Protein AF-A0A925XKH0-F1 (afdb_monomer_lite)

pLDDT: mean 86.17, std 15.87, range [52.78, 98.5]

Structure (mmCIF, N/CA/C/O backbone):
data_AF-A0A925XKH0-F1
#
_entry.id   AF-A0A925XKH0-F1
#
loop_
_atom_site.group_PDB
_atom_site.id
_atom_site.type_symbol
_atom_site.label_atom_id
_atom_site.label_alt_id
_atom_site.label_comp_id
_atom_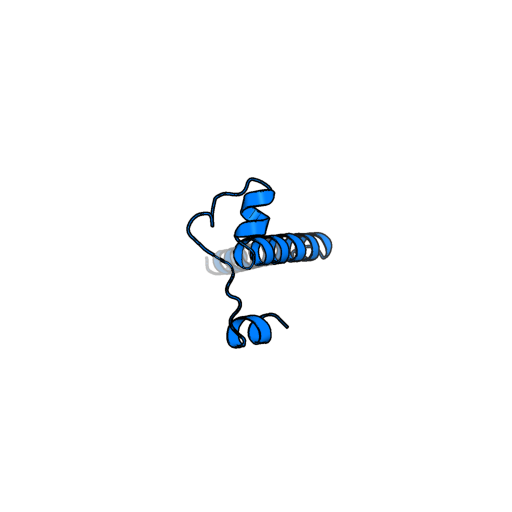site.label_asym_id
_atom_site.label_entity_id
_atom_site.label_seq_id
_atom_site.pdbx_PDB_ins_code
_atom_site.Cartn_x
_atom_site.Cartn_y
_atom_site.Cartn_z
_atom_site.occupancy
_atom_site.B_iso_or_equiv
_atom_site.auth_seq_id
_atom_site.auth_comp_id
_atom_site.auth_asym_id
_atom_site.auth_atom_id
_atom_site.pdbx_PDB_model_num
ATOM 1 N N . MET A 1 1 ? -23.619 -40.672 32.501 1.00 52.78 1 MET A N 1
ATOM 2 C CA . MET A 1 1 ? -22.334 -40.008 32.159 1.00 52.78 1 MET A CA 1
ATOM 3 C C . MET A 1 1 ? -22.298 -39.393 30.749 1.00 52.78 1 MET A C 1
ATOM 5 O O . MET A 1 1 ? -21.475 -38.521 30.511 1.00 52.78 1 MET A O 1
ATOM 9 N N . THR A 1 2 ? -23.200 -39.753 29.828 1.00 55.91 2 THR A N 1
ATOM 10 C CA . THR A 1 2 ? -23.262 -39.218 28.447 1.00 55.91 2 THR A CA 1
ATOM 11 C C . THR A 1 2 ? -23.786 -37.777 28.358 1.00 55.91 2 THR A C 1
ATOM 13 O O . THR A 1 2 ? -23.300 -36.994 27.550 1.00 55.91 2 THR A O 1
ATOM 16 N N . PHE A 1 3 ? -24.719 -37.398 29.240 1.00 55.12 3 PHE A N 1
ATOM 17 C CA . PHE A 1 3 ? -25.359 -36.073 29.252 1.00 55.12 3 PHE A CA 1
ATOM 18 C C . PHE A 1 3 ? -24.365 -34.933 29.546 1.00 55.12 3 PHE A C 1
ATOM 20 O O . PHE A 1 3 ? -24.367 -33.913 28.864 1.00 55.12 3 PHE A O 1
ATOM 27 N N . ALA A 1 4 ? -23.439 -35.146 30.488 1.00 57.97 4 ALA A N 1
ATOM 28 C CA . ALA A 1 4 ? -22.394 -34.180 30.833 1.00 57.97 4 ALA A CA 1
ATOM 29 C C . ALA A 1 4 ? -21.374 -33.971 29.695 1.00 57.97 4 ALA A C 1
ATOM 31 O O .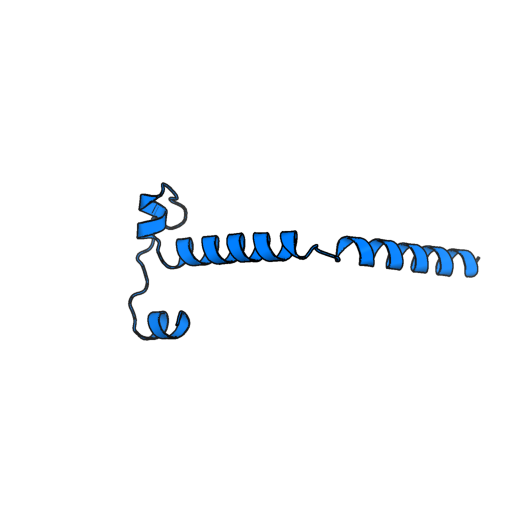 ALA A 1 4 ? -20.905 -32.857 29.491 1.00 57.97 4 ALA A O 1
ATOM 32 N N . ARG A 1 5 ? -21.083 -35.013 28.899 1.00 59.53 5 ARG A N 1
ATOM 33 C CA . ARG A 1 5 ? -20.224 -34.920 27.701 1.00 59.53 5 ARG A CA 1
ATOM 34 C C . ARG A 1 5 ? -20.865 -34.095 26.583 1.00 59.53 5 ARG A C 1
ATOM 36 O O . ARG A 1 5 ? -20.163 -33.329 25.925 1.00 59.53 5 ARG A O 1
ATOM 43 N N . CYS A 1 6 ? -22.177 -34.230 26.386 1.00 60.31 6 CYS A N 1
ATOM 44 C CA . CYS A 1 6 ? -22.913 -33.435 25.402 1.00 60.31 6 CYS A CA 1
ATOM 45 C C . CYS A 1 6 ? -23.003 -31.969 25.825 1.00 60.31 6 CYS A C 1
ATOM 47 O O . CYS A 1 6 ? -22.717 -31.098 25.015 1.00 60.31 6 CYS A O 1
ATOM 49 N N . VAL A 1 7 ? -23.306 -31.695 27.099 1.00 70.00 7 VAL A N 1
ATOM 50 C CA . VAL A 1 7 ? -23.344 -30.326 27.641 1.00 70.00 7 VAL A CA 1
ATOM 51 C C . VAL A 1 7 ? -21.975 -29.657 27.534 1.00 70.00 7 VAL A C 1
ATOM 53 O O . VAL A 1 7 ? -21.888 -28.517 27.093 1.00 70.00 7 VAL A O 1
ATOM 56 N N . TRP A 1 8 ? -20.893 -30.374 27.846 1.00 64.69 8 TRP A N 1
ATOM 57 C CA . TRP A 1 8 ? -19.549 -29.806 27.755 1.00 64.69 8 TRP A CA 1
ATOM 58 C C . TRP A 1 8 ? -19.106 -29.565 26.307 1.00 64.69 8 TRP A C 1
ATOM 60 O O . TRP A 1 8 ? -18.512 -28.531 26.021 1.00 64.69 8 TRP A O 1
ATOM 70 N N . SER A 1 9 ? -19.481 -30.451 25.375 1.00 67.44 9 SER A N 1
ATOM 71 C CA . SER A 1 9 ? -19.257 -30.237 23.935 1.00 67.44 9 SER A CA 1
ATOM 72 C C . SER A 1 9 ? -20.063 -29.052 23.397 1.00 67.44 9 SER A C 1
ATOM 74 O O . SER A 1 9 ? -19.565 -28.287 22.576 1.00 67.44 9 SER A O 1
ATOM 76 N N . PHE A 1 10 ? -21.293 -28.867 23.882 1.00 64.25 10 PHE A N 1
ATOM 77 C CA . PHE A 1 10 ? -22.159 -27.763 23.472 1.00 64.25 10 PHE A CA 1
ATOM 78 C C . PHE A 1 10 ? -21.640 -26.417 23.991 1.00 64.25 10 PHE A C 1
ATOM 80 O O . PHE A 1 10 ? -21.568 -25.451 23.238 1.00 64.25 10 PHE A O 1
ATOM 87 N N . VAL A 1 11 ? -21.192 -26.372 25.251 1.00 72.62 11 VAL A N 1
ATOM 88 C CA . VAL A 1 11 ? -20.546 -25.194 25.850 1.00 72.62 11 VAL A CA 1
ATOM 89 C C . VAL A 1 11 ? -19.241 -24.849 25.127 1.00 72.62 11 VAL A C 1
ATOM 91 O O . VAL A 1 11 ? -18.999 -23.680 24.839 1.00 72.62 11 VAL A O 1
ATOM 94 N N . LEU A 1 12 ? -18.429 -25.848 24.762 1.00 66.56 12 LEU A N 1
ATOM 95 C CA . LEU A 1 12 ? -17.188 -25.632 24.010 1.00 66.56 12 LEU A CA 1
ATOM 96 C C . LEU A 1 12 ? -17.453 -25.032 22.616 1.00 66.56 12 LEU A C 1
ATOM 98 O O . LEU A 1 12 ? -16.738 -24.131 22.183 1.00 66.56 12 LEU A O 1
ATOM 102 N N . CYS A 1 13 ? -18.508 -25.487 21.933 1.00 66.31 13 CYS A N 1
ATOM 103 C CA . CYS A 1 13 ? -18.930 -24.928 20.645 1.00 66.31 13 CYS A CA 1
ATOM 104 C C . CYS A 1 13 ? -19.399 -23.469 20.766 1.00 66.31 13 CYS A C 1
ATOM 106 O O . CYS A 1 13 ? -19.060 -22.639 19.926 1.00 66.31 13 CYS A O 1
ATOM 108 N N . LEU A 1 14 ? -20.137 -23.140 21.828 1.00 61.16 14 LEU A N 1
ATOM 109 C CA . LEU A 1 14 ? -20.708 -21.806 22.029 1.00 61.16 14 LEU A CA 1
ATOM 110 C C . LEU A 1 14 ? -19.636 -20.747 22.338 1.00 61.16 14 LEU A C 1
ATOM 112 O O . LEU A 1 14 ? -19.713 -19.625 21.841 1.00 61.16 14 LEU A O 1
ATOM 116 N N . 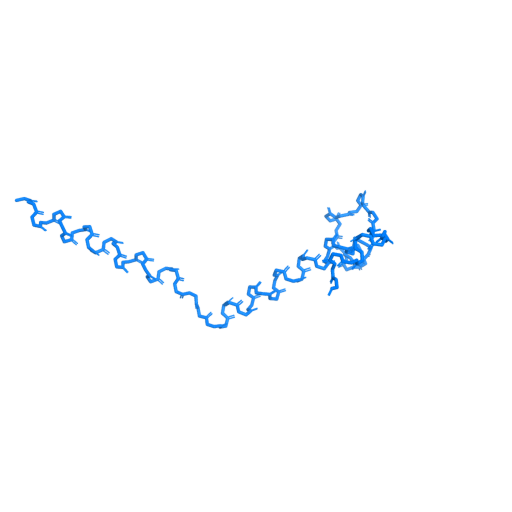VAL A 1 15 ? -18.597 -21.116 23.096 1.00 60.25 15 VAL A N 1
ATOM 117 C CA . VAL A 1 15 ? -17.440 -20.240 23.360 1.00 60.25 15 VAL A CA 1
ATOM 118 C C . VAL A 1 15 ? -16.622 -19.998 22.088 1.00 60.25 15 VAL A C 1
ATOM 120 O O . VAL A 1 15 ? -16.159 -18.881 21.866 1.00 60.25 15 VAL A O 1
ATOM 123 N N . ALA A 1 16 ? -16.484 -21.002 21.216 1.00 61.19 16 ALA A N 1
ATOM 124 C CA . ALA A 1 16 ? -15.751 -20.848 19.962 1.00 61.19 16 ALA A CA 1
ATOM 125 C C . ALA A 1 16 ? -16.401 -19.806 19.034 1.00 61.19 16 ALA A C 1
ATOM 127 O O . ALA A 1 16 ? -15.701 -18.959 18.489 1.00 61.19 16 ALA A O 1
ATOM 128 N N . SER A 1 17 ? -17.733 -19.802 18.892 1.00 60.78 17 SER A N 1
ATOM 129 C CA . SER A 1 17 ? -18.436 -18.868 17.996 1.00 60.78 17 SER A CA 1
ATOM 130 C C . SER A 1 17 ? -18.270 -17.393 18.378 1.00 60.78 17 SER A C 1
ATOM 132 O O . SER A 1 17 ? -18.229 -16.542 17.492 1.00 60.78 17 SER A O 1
ATOM 134 N N . ALA A 1 18 ? -18.143 -17.082 19.671 1.00 59.88 18 ALA A N 1
ATOM 135 C CA . ALA A 1 18 ? -17.950 -15.709 20.141 1.00 59.88 18 ALA A CA 1
ATOM 136 C C . ALA A 1 18 ? -16.547 -15.162 19.820 1.00 59.88 18 ALA A C 1
ATOM 138 O O . ALA A 1 18 ? -16.401 -13.970 19.571 1.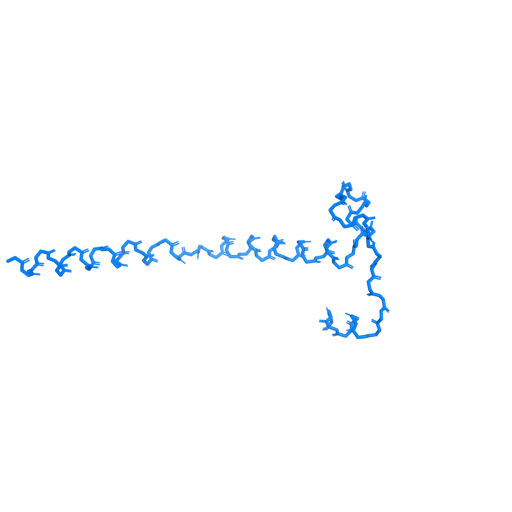00 59.88 18 ALA A O 1
ATOM 139 N N . VAL A 1 19 ? -15.529 -16.028 19.770 1.00 60.84 19 VAL A N 1
ATOM 140 C CA . VAL A 1 19 ? -14.140 -15.640 19.460 1.00 60.84 19 VAL A CA 1
ATOM 141 C C . VAL A 1 19 ? -13.958 -15.269 17.981 1.00 60.84 19 VAL A C 1
ATOM 143 O O . VAL A 1 19 ? -13.084 -14.472 17.654 1.00 60.84 19 VAL A O 1
ATOM 146 N N . PHE A 1 20 ? -14.796 -15.791 17.080 1.00 62.22 20 PHE A N 1
ATOM 147 C CA . PHE A 1 20 ? -14.714 -15.500 15.641 1.00 62.22 20 PHE A CA 1
ATOM 148 C C . PHE A 1 20 ? -15.559 -14.297 15.188 1.00 62.22 20 PHE A C 1
ATOM 150 O O . PHE A 1 20 ? -15.489 -13.900 14.023 1.00 62.22 20 PHE A O 1
ATOM 157 N N . ALA A 1 21 ? -16.362 -13.703 16.072 1.00 70.81 21 ALA A N 1
ATOM 158 C CA . ALA A 1 21 ? -17.231 -12.585 15.724 1.00 70.81 21 ALA A CA 1
ATOM 159 C C . ALA A 1 21 ? -16.472 -11.247 15.783 1.00 70.81 21 ALA A C 1
ATOM 161 O O . ALA A 1 21 ? -16.576 -10.513 16.760 1.00 70.81 21 ALA A O 1
ATOM 162 N N . GLN A 1 22 ? -15.723 -10.914 14.725 1.00 78.31 22 GLN A N 1
ATOM 163 C CA . GLN A 1 22 ? -15.085 -9.597 14.613 1.00 78.31 22 GLN A CA 1
ATOM 164 C C . GLN A 1 22 ? -16.118 -8.485 14.411 1.00 78.31 22 GLN A C 1
ATOM 166 O O . GLN A 1 22 ? -17.027 -8.601 13.574 1.00 78.31 22 GLN A O 1
ATOM 171 N N . SER A 1 23 ? -15.940 -7.375 15.125 1.00 91.06 23 SER A N 1
ATOM 172 C CA . SER A 1 23 ? -16.772 -6.187 14.935 1.00 91.06 23 SER A CA 1
ATOM 173 C C . SER A 1 23 ? -16.555 -5.574 13.539 1.00 91.06 23 SER A C 1
ATOM 175 O O . SER A 1 23 ? -15.498 -5.758 12.927 1.00 91.06 23 SER A O 1
ATOM 177 N N . PRO A 1 24 ? -17.523 -4.816 12.987 1.00 93.44 24 PRO A N 1
ATOM 178 C CA . PRO A 1 24 ? -17.321 -4.112 11.719 1.00 93.44 24 PRO A CA 1
ATOM 179 C C . PRO A 1 24 ? -16.090 -3.192 11.723 1.00 93.44 24 PRO A C 1
ATOM 181 O O . PRO A 1 24 ? -15.417 -3.087 10.702 1.00 93.44 24 PRO A O 1
ATOM 184 N N . VAL A 1 25 ? -15.778 -2.576 12.870 1.00 95.62 25 VAL A N 1
ATOM 185 C CA . VAL A 1 25 ? -14.595 -1.721 13.047 1.00 95.62 25 VAL A CA 1
ATOM 186 C C . VAL A 1 25 ? -13.314 -2.546 12.972 1.00 95.62 25 VAL A C 1
ATOM 188 O O . VAL A 1 25 ? -12.415 -2.187 12.226 1.00 95.62 25 VAL A O 1
ATOM 191 N N . GLU A 1 26 ? -13.245 -3.683 13.666 1.00 94.56 26 GLU A N 1
ATOM 192 C CA . GLU A 1 26 ? -12.080 -4.579 13.606 1.00 94.56 26 GLU A CA 1
ATOM 193 C C . GLU A 1 26 ? -11.828 -5.107 12.194 1.00 94.56 26 GLU A C 1
ATOM 195 O O . GLU A 1 26 ? -10.682 -5.165 11.751 1.00 94.56 26 GLU A O 1
ATOM 200 N N . ARG A 1 27 ? -12.893 -5.457 11.462 1.00 94.75 27 ARG A N 1
ATOM 201 C CA . ARG A 1 27 ? -12.770 -5.886 10.063 1.00 94.75 27 ARG A CA 1
ATOM 202 C C . ARG A 1 27 ? -12.247 -4.769 9.163 1.00 94.75 27 ARG A C 1
ATOM 204 O O . ARG A 1 27 ? -11.448 -5.045 8.275 1.00 94.75 27 ARG A O 1
ATOM 211 N N . LEU A 1 28 ? -12.688 -3.531 9.386 1.00 96.44 28 LEU A N 1
ATOM 212 C CA . LEU A 1 28 ? -12.226 -2.380 8.615 1.00 96.44 28 LEU A CA 1
ATOM 213 C C . LEU A 1 28 ? -10.764 -2.039 8.923 1.00 96.44 28 LEU A C 1
ATOM 215 O O . LEU A 1 28 ? -9.985 -1.857 7.995 1.00 96.44 28 LEU A O 1
ATOM 219 N N . SER A 1 29 ? -10.376 -2.003 10.199 1.00 97.31 29 SER A N 1
ATOM 220 C CA . SER A 1 29 ? -8.978 -1.786 10.587 1.00 97.31 29 SER A CA 1
ATOM 221 C C . SER A 1 29 ? -8.070 -2.847 9.977 1.00 97.31 29 SER A C 1
ATOM 223 O O . SER A 1 29 ? -7.057 -2.509 9.378 1.00 97.31 29 SER A O 1
ATOM 225 N N . LYS A 1 30 ? -8.492 -4.118 10.021 1.00 97.00 30 LYS A N 1
ATOM 226 C CA . LYS A 1 30 ? -7.760 -5.206 9.376 1.00 97.00 30 LYS A CA 1
ATOM 227 C C . LYS A 1 30 ? -7.599 -4.989 7.869 1.00 97.00 30 LYS A C 1
ATOM 229 O O . LYS A 1 30 ? -6.525 -5.245 7.343 1.00 97.00 30 LYS A O 1
ATOM 234 N N . LEU A 1 31 ? -8.642 -4.525 7.178 1.00 97.44 31 LEU A N 1
ATOM 235 C CA . LEU A 1 31 ? -8.547 -4.216 5.751 1.00 97.44 31 LEU A CA 1
ATOM 236 C C . LEU A 1 31 ? -7.500 -3.126 5.482 1.00 97.44 31 LEU A C 1
ATOM 238 O O . LEU A 1 31 ? -6.732 -3.249 4.534 1.00 97.44 31 LEU A O 1
ATOM 242 N N . PHE A 1 32 ? -7.452 -2.082 6.313 1.00 98.31 32 PHE A N 1
ATOM 243 C CA . PHE A 1 32 ? -6.441 -1.034 6.177 1.00 98.31 32 PHE A CA 1
ATOM 244 C C . PHE A 1 32 ? -5.027 -1.548 6.446 1.00 98.31 32 PHE A C 1
ATOM 246 O O . PHE A 1 32 ? -4.123 -1.220 5.682 1.00 98.31 32 PHE A O 1
ATOM 253 N N . ASP A 1 33 ? -4.844 -2.378 7.472 1.00 98.50 33 ASP A N 1
ATOM 254 C CA . ASP A 1 33 ? -3.550 -2.995 7.772 1.00 98.50 33 ASP A CA 1
ATOM 255 C C . ASP A 1 33 ? -3.086 -3.901 6.620 1.00 98.50 33 ASP A C 1
ATOM 257 O O . ASP A 1 33 ? -1.932 -3.836 6.192 1.00 98.50 33 ASP A O 1
ATOM 261 N N . ASP A 1 34 ? -3.996 -4.718 6.082 1.00 98.25 34 ASP A N 1
ATOM 262 C CA . ASP A 1 34 ? -3.707 -5.634 4.980 1.00 98.25 34 ASP A CA 1
ATOM 263 C C . ASP A 1 34 ? -3.329 -4.859 3.697 1.00 98.25 34 ASP A C 1
ATOM 265 O O . ASP A 1 34 ? -2.346 -5.206 3.037 1.00 98.25 34 ASP A O 1
ATOM 269 N N . GLU A 1 35 ? -4.054 -3.785 3.360 1.00 97.75 35 GLU A N 1
ATOM 270 C CA . GLU A 1 35 ? -3.768 -2.938 2.190 1.00 97.75 35 GLU A CA 1
ATOM 271 C C . GLU A 1 35 ? -2.465 -2.142 2.349 1.00 97.75 35 GLU A C 1
ATOM 273 O O . GLU A 1 35 ? -1.683 -1.998 1.403 1.00 97.75 35 GLU A O 1
ATOM 278 N N . TRP A 1 36 ? -2.191 -1.660 3.561 1.00 97.75 36 TRP A N 1
ATOM 279 C CA . TRP A 1 36 ? -0.933 -0.997 3.885 1.00 97.75 36 TRP A CA 1
ATOM 280 C C . TRP A 1 36 ? 0.257 -1.936 3.659 1.00 97.75 36 TRP A C 1
ATOM 282 O O . TRP A 1 36 ? 1.200 -1.598 2.938 1.00 97.75 36 TRP A O 1
ATOM 292 N N . GLU A 1 37 ? 0.189 -3.156 4.193 1.00 98.00 37 GLU A N 1
ATOM 293 C CA . GLU A 1 37 ? 1.232 -4.170 4.013 1.00 98.00 37 GLU A CA 1
ATOM 294 C C . GLU A 1 37 ? 1.352 -4.657 2.562 1.00 98.00 37 GLU A C 1
ATOM 296 O O . GLU A 1 37 ? 2.447 -5.017 2.112 1.00 98.00 37 GLU A O 1
ATOM 301 N N . TYR A 1 38 ? 0.253 -4.682 1.806 1.00 97.31 38 TYR A N 1
ATOM 302 C CA . TYR A 1 38 ? 0.290 -4.943 0.369 1.00 97.31 38 TYR A CA 1
ATOM 303 C C . TYR A 1 38 ? 1.047 -3.831 -0.373 1.00 97.31 38 TYR A C 1
ATOM 305 O O . TYR A 1 38 ? 2.001 -4.116 -1.099 1.00 97.31 38 TYR A O 1
ATOM 313 N N . THR A 1 39 ? 0.710 -2.567 -0.109 1.00 96.56 39 THR A N 1
ATOM 314 C CA . THR A 1 39 ? 1.342 -1.400 -0.740 1.00 96.56 39 THR A CA 1
ATOM 315 C C . THR A 1 39 ? 2.847 -1.341 -0.470 1.00 96.56 39 THR A C 1
ATOM 317 O O . THR A 1 39 ? 3.630 -1.153 -1.403 1.00 96.56 39 THR A O 1
ATOM 320 N N . LEU A 1 40 ? 3.284 -1.548 0.778 1.00 97.25 40 LEU A N 1
ATOM 321 C CA . LEU A 1 40 ? 4.714 -1.528 1.124 1.00 97.25 40 LEU A CA 1
ATOM 322 C C . LEU A 1 40 ? 5.513 -2.614 0.389 1.00 97.25 40 LEU A C 1
ATOM 324 O O . LEU A 1 40 ? 6.662 -2.391 0.006 1.00 97.25 40 LEU A O 1
ATOM 328 N N . ARG A 1 41 ? 4.898 -3.778 0.162 1.00 96.88 41 ARG A N 1
ATOM 329 C CA . ARG A 1 41 ? 5.510 -4.906 -0.548 1.00 96.88 41 ARG A CA 1
ATOM 330 C C . ARG A 1 41 ? 5.599 -4.674 -2.053 1.00 96.88 41 ARG A C 1
ATOM 332 O O . ARG A 1 41 ? 6.606 -5.037 -2.657 1.00 96.88 41 ARG A O 1
ATOM 339 N N . GLU A 1 42 ? 4.560 -4.093 -2.650 1.00 97.06 42 GLU A N 1
ATOM 340 C CA . GLU A 1 42 ? 4.512 -3.764 -4.082 1.00 97.06 42 GLU A CA 1
ATOM 341 C C . GLU A 1 42 ? 5.377 -2.542 -4.432 1.00 97.06 42 GLU A C 1
ATOM 343 O O . GLU A 1 42 ? 5.888 -2.442 -5.549 1.00 97.06 42 GLU A O 1
ATOM 348 N N . ALA A 1 43 ? 5.612 -1.643 -3.468 1.00 97.19 43 ALA A N 1
ATOM 349 C CA . ALA A 1 43 ? 6.454 -0.459 -3.624 1.00 97.19 43 ALA A CA 1
ATOM 350 C C . ALA A 1 43 ? 7.670 -0.445 -2.661 1.00 97.19 43 ALA A C 1
ATOM 352 O O . ALA A 1 43 ? 7.747 0.413 -1.774 1.00 97.19 43 ALA A O 1
ATOM 353 N N . PRO A 1 44 ? 8.686 -1.314 -2.861 1.00 97.75 44 PRO A N 1
ATOM 354 C CA . PRO A 1 44 ? 9.873 -1.394 -1.997 1.00 97.75 44 PRO A CA 1
ATOM 355 C C . PRO A 1 44 ? 10.628 -0.071 -1.789 1.00 97.75 44 PRO A C 1
ATOM 357 O O . PRO A 1 44 ? 11.181 0.190 -0.716 1.00 97.75 44 PRO A O 1
ATOM 360 N N . THR A 1 45 ? 10.649 0.795 -2.806 1.00 97.50 45 THR A N 1
ATOM 361 C CA . THR A 1 45 ? 11.293 2.116 -2.737 1.00 97.50 45 THR A CA 1
ATOM 362 C C . THR A 1 45 ? 10.517 3.084 -1.849 1.00 97.50 45 THR A C 1
ATOM 364 O O . THR A 1 45 ? 11.126 3.850 -1.103 1.00 97.50 45 THR A O 1
ATOM 367 N N . PHE A 1 46 ? 9.185 3.018 -1.875 1.00 97.56 46 PHE A N 1
ATOM 368 C CA . PHE A 1 46 ? 8.320 3.794 -0.992 1.00 97.56 46 PHE A CA 1
ATOM 369 C C . PHE A 1 46 ? 8.448 3.317 0.458 1.00 97.56 46 PHE A C 1
ATOM 371 O O . PHE A 1 46 ? 8.674 4.137 1.346 1.00 97.56 46 PHE A O 1
ATOM 378 N N . ALA A 1 47 ? 8.439 2.000 0.692 1.00 98.38 47 ALA A N 1
ATOM 379 C CA . ALA A 1 47 ? 8.719 1.432 2.012 1.00 98.38 47 ALA A CA 1
ATOM 380 C C . ALA A 1 47 ? 10.076 1.914 2.556 1.00 98.38 47 ALA A C 1
ATOM 382 O O . ALA A 1 47 ? 10.167 2.427 3.672 1.00 98.38 47 ALA A O 1
ATOM 383 N N . SER A 1 48 ? 11.113 1.883 1.712 1.00 97.25 48 SER A N 1
ATOM 384 C CA . SER A 1 48 ? 12.449 2.370 2.064 1.00 97.25 48 SER A CA 1
ATOM 385 C C . SER A 1 48 ? 12.492 3.861 2.395 1.00 97.25 48 SER A C 1
ATOM 387 O O . SER A 1 48 ? 13.300 4.249 3.247 1.00 97.25 48 SER A O 1
ATOM 389 N N . HIS A 1 49 ? 11.669 4.676 1.727 1.00 97.44 49 HIS A N 1
ATOM 390 C CA . HIS A 1 49 ? 11.519 6.110 1.981 1.00 97.44 49 HIS A CA 1
ATOM 391 C C . HIS A 1 49 ? 10.849 6.383 3.335 1.00 97.44 49 HIS A C 1
ATOM 393 O O . HIS A 1 49 ? 11.254 7.302 4.039 1.00 97.44 49 HIS A O 1
ATOM 399 N N . LEU A 1 50 ? 9.898 5.536 3.741 1.00 97.75 50 LEU A N 1
ATOM 400 C CA . LEU A 1 50 ? 9.262 5.575 5.063 1.00 97.75 50 LEU A CA 1
ATOM 401 C C . LEU A 1 50 ? 10.138 4.998 6.192 1.00 97.75 50 LEU A C 1
ATOM 403 O O . LEU A 1 50 ? 9.755 5.052 7.357 1.00 97.75 50 LEU A O 1
ATOM 407 N N . GLY A 1 51 ? 11.313 4.453 5.861 1.00 97.75 51 GLY A N 1
ATOM 408 C CA . GLY A 1 51 ? 12.245 3.852 6.817 1.00 97.75 51 GLY A CA 1
ATOM 409 C C . GLY A 1 51 ? 12.082 2.341 7.004 1.00 97.75 51 GLY A C 1
ATOM 410 O O . GLY A 1 51 ? 12.904 1.732 7.686 1.00 97.75 51 GLY A O 1
ATOM 411 N N . ASP A 1 52 ? 11.098 1.715 6.358 1.00 97.31 52 ASP A N 1
ATOM 412 C CA . ASP A 1 52 ? 10.931 0.263 6.364 1.00 97.31 52 ASP A CA 1
ATOM 413 C C . ASP A 1 52 ? 11.928 -0.391 5.394 1.00 97.31 52 ASP A C 1
ATOM 415 O O . ASP A 1 52 ? 11.885 -0.188 4.179 1.00 97.31 52 ASP A O 1
ATOM 419 N N . LYS A 1 53 ? 12.864 -1.175 5.939 1.00 96.00 53 LYS A N 1
ATOM 420 C CA . LYS A 1 53 ? 13.924 -1.848 5.172 1.00 96.00 53 LYS A CA 1
ATOM 421 C C . LYS A 1 53 ? 13.641 -3.324 4.883 1.00 96.00 53 LYS A C 1
ATOM 423 O O . LYS A 1 53 ? 14.504 -3.976 4.299 1.00 96.00 53 LYS A O 1
ATOM 428 N N . ARG A 1 54 ? 12.456 -3.854 5.226 1.00 96.62 54 ARG A N 1
ATOM 429 C CA . ARG A 1 54 ? 12.089 -5.270 4.996 1.00 96.62 54 ARG A CA 1
ATOM 430 C C . ARG A 1 54 ? 12.211 -5.709 3.529 1.00 96.62 54 ARG A C 1
ATOM 432 O O . ARG A 1 54 ? 12.435 -6.887 3.281 1.00 96.62 54 ARG A O 1
ATOM 439 N N . PHE A 1 55 ? 12.086 -4.775 2.581 1.00 96.62 55 PHE A N 1
ATOM 440 C CA . PHE A 1 55 ? 12.155 -5.015 1.130 1.00 96.62 55 PHE A CA 1
ATOM 441 C C . PHE A 1 55 ? 13.370 -4.348 0.459 1.00 96.62 55 PHE A C 1
ATOM 443 O O . PHE A 1 55 ? 13.358 -4.111 -0.748 1.00 96.62 55 PHE A O 1
ATOM 450 N N . GLY A 1 56 ? 14.407 -3.995 1.229 1.00 95.56 56 GLY A N 1
ATOM 451 C CA . GLY A 1 56 ? 15.571 -3.243 0.734 1.00 95.56 56 GLY A CA 1
ATOM 452 C C . GLY A 1 56 ? 16.439 -3.984 -0.293 1.00 95.56 56 GLY A C 1
ATOM 453 O O . GLY A 1 56 ? 17.334 -3.386 -0.883 1.00 95.56 56 GLY A O 1
ATOM 454 N N . ASP A 1 57 ? 16.173 -5.269 -0.513 1.00 96.56 57 ASP A N 1
ATOM 455 C CA . ASP A 1 57 ? 16.805 -6.138 -1.505 1.00 96.56 57 ASP A CA 1
ATOM 456 C C . ASP A 1 57 ? 16.032 -6.205 -2.838 1.00 96.56 57 ASP A C 1
ATOM 458 O O . ASP A 1 57 ? 16.416 -6.961 -3.732 1.00 96.56 57 ASP A O 1
ATOM 462 N N . ARG A 1 58 ? 14.942 -5.434 -2.997 1.00 95.50 58 ARG A N 1
ATOM 463 C CA . ARG A 1 58 ? 14.025 -5.521 -4.148 1.00 95.50 58 ARG A CA 1
ATOM 464 C C . ARG A 1 58 ? 13.771 -4.176 -4.821 1.00 95.50 58 ARG A C 1
ATOM 466 O O . ARG A 1 58 ? 13.743 -3.127 -4.184 1.00 95.50 58 ARG A O 1
ATOM 473 N N . TRP A 1 59 ? 13.486 -4.241 -6.119 1.00 96.56 59 TRP A N 1
ATOM 474 C CA . TRP A 1 59 ? 12.906 -3.143 -6.895 1.00 96.56 59 TRP A CA 1
ATOM 475 C C . TRP A 1 59 ? 11.416 -3.407 -7.166 1.00 96.56 59 TRP A C 1
ATOM 477 O O . TRP A 1 59 ? 11.016 -4.573 -7.196 1.00 96.56 59 TRP A O 1
ATOM 487 N N . PRO A 1 60 ? 10.590 -2.361 -7.372 1.00 96.50 60 PRO A N 1
ATOM 488 C CA . PRO A 1 60 ? 9.199 -2.534 -7.784 1.00 96.50 60 PRO A CA 1
ATOM 489 C C . PRO A 1 60 ? 9.098 -3.286 -9.119 1.00 96.50 60 PRO A C 1
ATOM 491 O O . PRO A 1 60 ? 9.847 -2.993 -10.054 1.00 96.50 60 PRO A O 1
ATOM 494 N N . ASP A 1 61 ? 8.140 -4.210 -9.234 1.00 97.19 61 ASP A N 1
ATOM 495 C CA . ASP A 1 61 ? 7.837 -4.872 -10.506 1.00 97.19 61 ASP A CA 1
ATOM 496 C C . ASP A 1 61 ? 6.983 -3.944 -11.388 1.00 97.19 61 ASP A C 1
ATOM 498 O O . ASP A 1 61 ? 5.807 -3.659 -11.123 1.00 97.19 61 ASP A O 1
ATOM 502 N N . VAL A 1 62 ? 7.619 -3.436 -12.442 1.00 95.75 62 VAL A N 1
ATOM 503 C CA . VAL A 1 62 ? 7.029 -2.516 -13.424 1.00 95.75 62 VAL A CA 1
ATOM 504 C C . VAL A 1 62 ? 6.645 -3.213 -14.731 1.00 95.75 62 VAL A C 1
ATOM 506 O O . VAL A 1 62 ? 6.354 -2.546 -15.723 1.00 95.75 62 VAL A O 1
ATOM 509 N N . SER A 1 63 ? 6.636 -4.548 -14.759 1.00 97.50 63 SER A N 1
ATOM 510 C CA . SER A 1 63 ? 6.140 -5.299 -15.909 1.00 97.50 63 SER A CA 1
ATOM 511 C C . SER A 1 63 ? 4.638 -5.072 -16.117 1.00 97.50 63 SER A C 1
ATOM 513 O O . SER A 1 63 ? 3.878 -4.833 -15.175 1.00 97.50 63 SER A O 1
ATOM 515 N N . LEU A 1 64 ? 4.179 -5.197 -17.367 1.00 97.62 64 LEU A N 1
ATOM 516 C CA . LEU A 1 64 ? 2.755 -5.071 -17.690 1.00 97.62 64 LEU A CA 1
ATOM 517 C C . LEU A 1 64 ? 1.904 -6.090 -16.919 1.00 97.62 64 LEU A C 1
ATOM 519 O O . LEU A 1 64 ? 0.818 -5.757 -16.459 1.00 97.62 64 LEU A O 1
ATOM 523 N N . ALA A 1 65 ? 2.412 -7.310 -16.732 1.00 98.00 65 ALA A N 1
ATOM 524 C CA . ALA A 1 65 ? 1.724 -8.346 -15.970 1.00 98.00 65 ALA A CA 1
ATOM 525 C C . ALA A 1 65 ? 1.505 -7.933 -14.504 1.00 98.00 65 ALA A C 1
ATOM 527 O O . ALA A 1 65 ? 0.408 -8.106 -13.974 1.00 98.00 65 ALA A O 1
ATOM 528 N N . ALA A 1 66 ? 2.514 -7.338 -13.861 1.00 96.75 66 ALA A N 1
ATOM 529 C CA . ALA A 1 66 ? 2.388 -6.842 -12.494 1.00 96.75 66 ALA A CA 1
ATOM 530 C C . ALA A 1 66 ? 1.435 -5.645 -12.385 1.00 96.75 66 ALA A C 1
ATOM 532 O O . ALA A 1 66 ? 0.689 -5.556 -11.413 1.00 96.75 66 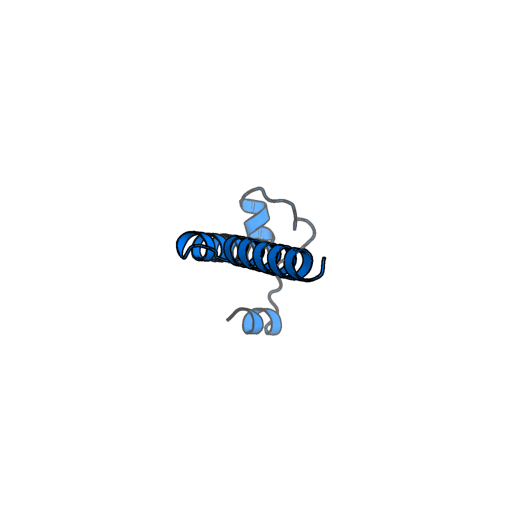ALA A O 1
ATOM 533 N N . ILE A 1 67 ? 1.423 -4.760 -13.386 1.00 95.94 67 ILE A N 1
ATOM 534 C CA . ILE A 1 67 ? 0.474 -3.641 -13.471 1.00 95.94 67 ILE A CA 1
ATOM 535 C C . ILE A 1 67 ? -0.962 -4.159 -13.607 1.00 95.94 67 ILE A C 1
ATOM 537 O O . ILE A 1 67 ? -1.838 -3.723 -12.872 1.00 95.94 67 ILE A O 1
ATOM 541 N N . VAL A 1 68 ? -1.210 -5.115 -14.503 1.00 97.31 68 VAL A N 1
ATOM 542 C CA . VAL A 1 68 ? -2.551 -5.687 -14.710 1.00 97.31 68 VAL A CA 1
ATOM 543 C C . VAL A 1 68 ? -3.039 -6.447 -13.477 1.00 97.31 68 VAL A C 1
ATOM 545 O O . VAL A 1 68 ? -4.219 -6.421 -13.179 1.00 97.31 68 VAL A O 1
ATOM 548 N N . ARG A 1 69 ? -2.152 -7.105 -12.724 1.00 96.19 69 ARG A N 1
ATOM 549 C CA . ARG A 1 69 ? -2.533 -7.819 -11.494 1.00 96.19 69 ARG A CA 1
ATOM 550 C C . ARG A 1 69 ? -3.069 -6.893 -10.393 1.00 96.19 69 ARG A C 1
ATOM 552 O O . ARG A 1 69 ? -3.849 -7.352 -9.565 1.00 96.19 69 ARG A O 1
ATOM 559 N N . ARG A 1 70 ? -2.596 -5.644 -10.330 1.00 92.00 70 ARG A N 1
ATOM 560 C CA . ARG A 1 70 ? -2.904 -4.701 -9.237 1.00 92.00 70 ARG A CA 1
ATOM 561 C C . ARG A 1 70 ? -4.023 -3.702 -9.555 1.00 92.00 70 ARG A C 1
ATOM 563 O O . ARG A 1 70 ? -4.377 -2.934 -8.666 1.00 92.00 70 ARG A O 1
ATOM 570 N N . HIS A 1 71 ? -4.525 -3.683 -10.790 1.00 87.50 71 HIS A N 1
ATOM 571 C CA . HIS A 1 71 ? -5.606 -2.812 -11.265 1.00 87.50 71 HIS A CA 1
ATOM 572 C C . HIS A 1 71 ? -6.833 -3.640 -11.640 1.00 87.50 71 HIS A C 1
ATOM 574 O O . HIS A 1 71 ? -7.951 -3.150 -11.377 1.00 87.50 71 HIS A O 1
#

Secondary structure (DSSP, 8-state):
-HHHHHHHHHHHHHHHHHHT---HHHHHHHHHHHHHHHHHHH-HHHHHHTT--TTTT-----SHHHHHHH-

Radius of gyration: 21.98 Å; chains: 1; bou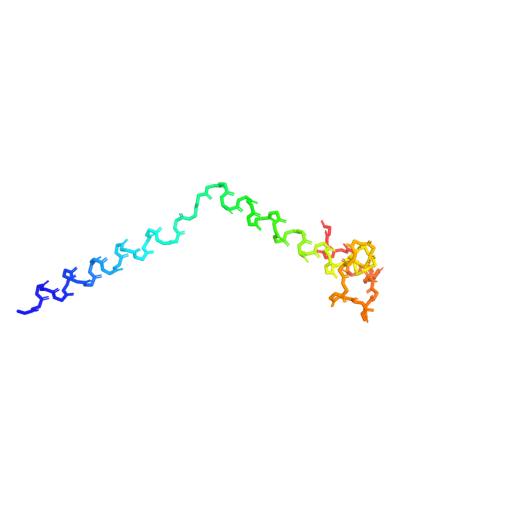nding box: 42×46×50 Å

Foldseek 3Di:
DVVVVVVVVVVVVVVVVVVPDDDPVRVVVVVVVVVVVVVCQQQVVVCVVVVNCPQVVDHHDPDPVSVVVVD

Sequence (71 aa):
MTFARCVWSFVLCLVASAVFAQSPVERLSKLFDDEWEYTLREAPTFASHLGDKRFGDRWPDVSLAAIVRRH